Protein AF-A0A832CJ06-F1 (afdb_monomer_lite)

Structure (mmCIF, N/CA/C/O backbone):
data_AF-A0A832CJ06-F1
#
_entry.id   AF-A0A832CJ06-F1
#
loop_
_atom_site.group_PDB
_atom_site.id
_atom_site.type_symbol
_atom_site.label_atom_id
_atom_site.label_alt_id
_atom_site.label_comp_id
_atom_site.label_asym_id
_atom_site.label_entity_id
_atom_site.label_seq_id
_atom_site.pdbx_PDB_ins_code
_atom_site.Cartn_x
_atom_site.Cartn_y
_atom_site.Cartn_z
_atom_site.occupancy
_atom_site.B_iso_or_equiv
_atom_site.auth_seq_id
_atom_site.auth_comp_id
_atom_site.auth_asym_id
_atom_site.auth_atom_id
_atom_site.pdbx_PDB_model_num
ATOM 1 N N . MET A 1 1 ? 10.274 -3.769 10.873 1.00 59.09 1 MET A N 1
ATOM 2 C CA . MET A 1 1 ? 8.999 -3.368 10.229 1.00 59.09 1 MET A CA 1
ATOM 3 C C . MET A 1 1 ? 9.321 -2.898 8.823 1.00 59.09 1 MET A C 1
ATOM 5 O O . MET A 1 1 ? 10.365 -2.281 8.657 1.00 59.09 1 MET A O 1
ATOM 9 N N . SER A 1 2 ? 8.506 -3.242 7.824 1.00 89.38 2 SER A N 1
ATOM 10 C CA . SER A 1 2 ? 8.750 -2.873 6.420 1.00 89.38 2 SER A CA 1
ATOM 11 C C . SER A 1 2 ? 8.004 -1.592 6.036 1.00 89.38 2 SER A C 1
ATOM 13 O O . SER A 1 2 ? 7.052 -1.198 6.711 1.00 89.38 2 SER A O 1
ATOM 15 N N . GLU A 1 3 ? 8.398 -0.973 4.921 1.00 90.94 3 GLU A N 1
ATOM 16 C CA . GLU A 1 3 ? 7.690 0.156 4.296 1.00 90.94 3 GLU A CA 1
ATOM 17 C C . GLU A 1 3 ? 6.182 -0.111 4.134 1.00 90.94 3 GLU A C 1
ATOM 19 O O . GLU A 1 3 ? 5.365 0.771 4.391 1.00 90.94 3 GLU A O 1
ATOM 24 N N . ILE A 1 4 ? 5.813 -1.351 3.795 1.00 94.00 4 ILE A N 1
ATOM 25 C CA . ILE A 1 4 ? 4.423 -1.817 3.661 1.00 94.00 4 ILE A CA 1
ATOM 26 C C . ILE A 1 4 ? 3.669 -1.648 4.986 1.00 94.00 4 ILE A C 1
ATOM 28 O O . ILE A 1 4 ? 2.551 -1.142 5.023 1.00 94.00 4 ILE A O 1
ATOM 32 N N . THR A 1 5 ? 4.291 -2.045 6.101 1.00 94.19 5 THR A N 1
ATOM 33 C CA . THR A 1 5 ? 3.682 -1.916 7.429 1.00 94.19 5 THR A CA 1
ATOM 34 C C . THR A 1 5 ? 3.542 -0.452 7.843 1.00 94.19 5 THR A C 1
ATOM 36 O O . THR A 1 5 ? 2.534 -0.094 8.446 1.00 94.19 5 THR A O 1
ATOM 39 N N . TYR A 1 6 ? 4.516 0.404 7.520 1.00 95.31 6 TYR A N 1
ATOM 40 C CA . TYR A 1 6 ? 4.427 1.835 7.826 1.00 95.31 6 TYR A CA 1
ATOM 41 C C . TYR A 1 6 ? 3.302 2.516 7.043 1.00 95.31 6 TYR A C 1
ATOM 43 O O . TYR A 1 6 ? 2.500 3.227 7.648 1.00 95.31 6 TYR A O 1
ATOM 51 N N . HIS A 1 7 ? 3.179 2.236 5.742 1.00 95.69 7 HIS A N 1
ATOM 52 C CA . HIS A 1 7 ? 2.075 2.749 4.930 1.00 95.69 7 HIS A CA 1
ATOM 53 C C . HIS A 1 7 ? 0.720 2.228 5.415 1.00 95.69 7 HIS A C 1
ATOM 55 O O . HIS A 1 7 ? -0.201 3.021 5.582 1.00 95.69 7 HIS A O 1
ATOM 61 N N . ALA A 1 8 ? 0.602 0.939 5.752 1.00 96.19 8 ALA A N 1
ATOM 62 C CA . ALA A 1 8 ? -0.625 0.380 6.325 1.00 96.19 8 ALA A CA 1
ATOM 63 C C . ALA A 1 8 ? -1.045 1.077 7.630 1.00 96.19 8 ALA A C 1
ATOM 65 O O . ALA A 1 8 ? -2.217 1.413 7.806 1.00 96.19 8 ALA A O 1
ATOM 66 N N . ARG A 1 9 ? -0.092 1.358 8.530 1.00 95.56 9 ARG A N 1
ATOM 67 C CA . ARG A 1 9 ? -0.362 2.084 9.782 1.00 95.56 9 ARG A CA 1
ATOM 68 C C . ARG A 1 9 ? -0.725 3.547 9.544 1.00 95.56 9 ARG A C 1
ATOM 70 O O . ARG A 1 9 ? -1.664 4.036 10.166 1.00 95.56 9 ARG A O 1
ATOM 77 N N . GLY A 1 10 ? -0.017 4.228 8.644 1.00 95.81 10 GLY A N 1
ATOM 78 C CA . GLY A 1 10 ? -0.317 5.612 8.279 1.00 95.81 10 GLY A CA 1
ATOM 79 C C . GLY A 1 10 ? -1.703 5.743 7.650 1.00 95.81 10 GLY A C 1
ATOM 80 O O . GLY A 1 10 ? -2.508 6.562 8.086 1.00 95.81 10 GLY A O 1
ATOM 81 N N . VAL A 1 11 ? -2.028 4.882 6.684 1.00 96.69 11 VAL A N 1
ATOM 82 C CA . VAL A 1 11 ? -3.348 4.859 6.044 1.00 96.69 11 VAL A CA 1
ATOM 83 C C . VAL A 1 11 ? -4.440 4.537 7.057 1.00 96.69 11 VAL A C 1
ATOM 85 O O . VAL A 1 11 ? -5.432 5.251 7.081 1.00 96.69 11 VAL A O 1
ATOM 88 N N . GLN A 1 12 ? -4.253 3.561 7.950 1.00 96.19 12 GLN A N 1
ATOM 89 C CA . GLN A 1 12 ? -5.230 3.280 9.008 1.00 96.19 12 GLN A CA 1
ATOM 90 C C . GLN A 1 12 ? -5.501 4.501 9.899 1.00 96.19 12 GLN A C 1
ATOM 92 O O . GLN A 1 12 ? -6.635 4.701 10.331 1.00 96.19 12 GLN A O 1
ATOM 97 N N . PHE A 1 13 ? -4.474 5.305 10.183 1.00 95.94 13 PHE A N 1
ATOM 98 C CA . PHE A 1 13 ? -4.610 6.511 10.994 1.00 95.94 13 PHE A CA 1
ATOM 99 C C . PHE A 1 13 ? -5.398 7.613 10.269 1.00 95.94 13 PHE A C 1
ATOM 101 O O . PHE A 1 13 ? -6.311 8.195 10.849 1.00 95.94 13 PHE A O 1
ATOM 108 N N . PHE A 1 14 ? -5.086 7.891 8.999 1.00 97.06 14 PHE A N 1
ATOM 109 C CA . PHE A 1 14 ? -5.732 8.976 8.243 1.00 97.06 14 PHE A CA 1
ATOM 110 C C . PHE A 1 14 ? -7.054 8.575 7.569 1.00 97.06 14 PHE A C 1
ATOM 112 O O . PHE A 1 14 ? -7.894 9.433 7.286 1.00 97.06 14 PHE A O 1
ATOM 119 N N . LYS A 1 15 ? -7.222 7.289 7.254 1.00 96.31 15 LYS A N 1
ATOM 120 C CA . LYS A 1 15 ? -8.329 6.695 6.490 1.00 96.31 15 LYS A CA 1
ATOM 121 C C . LYS A 1 15 ? -8.679 5.310 7.068 1.00 96.31 15 LYS A C 1
ATOM 123 O O . LYS A 1 15 ? -8.350 4.292 6.458 1.00 96.31 15 LYS A O 1
ATOM 128 N N . PRO A 1 16 ? -9.373 5.245 8.218 1.00 94.31 16 PRO A N 1
ATOM 129 C CA . PRO A 1 16 ? -9.664 3.981 8.909 1.00 94.31 16 PRO A CA 1
ATOM 130 C C . PRO A 1 16 ? -10.547 3.005 8.109 1.00 94.31 16 PRO A C 1
ATOM 132 O O . PRO A 1 16 ? -10.502 1.795 8.346 1.00 94.31 16 PRO A O 1
ATOM 135 N N . ASP A 1 17 ? -11.310 3.508 7.136 1.00 95.12 17 ASP A N 1
ATOM 136 C CA . ASP A 1 17 ? -12.170 2.701 6.260 1.00 95.12 17 ASP A CA 1
ATOM 137 C C . ASP A 1 17 ? -11.445 2.174 5.013 1.00 95.12 17 ASP A C 1
ATOM 139 O O . ASP A 1 17 ? -12.007 1.398 4.239 1.00 95.12 17 ASP A O 1
ATOM 143 N N . ALA A 1 18 ? -10.185 2.563 4.796 1.00 95.94 18 ALA A N 1
ATOM 144 C CA . ALA A 1 18 ? -9.405 2.040 3.686 1.00 95.94 18 ALA A CA 1
ATOM 145 C C . ALA A 1 18 ? -9.170 0.530 3.855 1.00 95.94 18 ALA A C 1
ATOM 147 O O . ALA A 1 18 ? -8.926 0.028 4.953 1.00 95.94 18 ALA A O 1
ATOM 148 N N . ARG A 1 19 ? -9.250 -0.208 2.745 1.00 96.00 19 ARG A N 1
ATOM 149 C CA . ARG A 1 19 ? -9.016 -1.667 2.694 1.00 96.00 19 ARG A CA 1
ATOM 150 C C . ARG A 1 19 ? -7.945 -2.071 1.682 1.00 96.00 19 ARG A C 1
ATOM 152 O O . ARG A 1 19 ? -7.516 -3.224 1.660 1.00 96.00 19 ARG A O 1
ATOM 159 N N . MET A 1 20 ? -7.501 -1.125 0.859 1.00 96.19 20 MET A N 1
ATOM 160 C CA . MET A 1 20 ? -6.488 -1.318 -0.170 1.00 96.19 20 MET A CA 1
ATOM 161 C C . MET A 1 20 ? -5.632 -0.057 -0.293 1.00 96.19 20 MET A C 1
ATOM 163 O O . MET A 1 20 ? -6.158 1.055 -0.267 1.00 96.19 20 MET A O 1
ATOM 167 N N . ILE A 1 21 ? -4.325 -0.246 -0.450 1.00 96.81 21 ILE A N 1
ATOM 168 C CA . ILE A 1 21 ? -3.350 0.791 -0.792 1.00 96.81 21 ILE A CA 1
ATOM 169 C C . ILE A 1 21 ? -2.763 0.435 -2.151 1.00 96.81 21 ILE A C 1
ATOM 171 O O . ILE A 1 21 ? -2.349 -0.706 -2.350 1.00 96.81 21 ILE A O 1
ATOM 175 N N . ILE A 1 22 ? -2.711 1.405 -3.059 1.00 96.12 22 ILE A N 1
ATOM 176 C CA . ILE A 1 22 ? -1.991 1.297 -4.327 1.00 96.12 22 ILE A CA 1
ATOM 177 C C . ILE A 1 22 ? -0.862 2.322 -4.281 1.00 96.12 22 ILE A C 1
ATOM 179 O O . ILE A 1 22 ? -1.112 3.523 -4.205 1.00 96.12 22 ILE A O 1
ATOM 183 N N . GLU A 1 23 ? 0.373 1.840 -4.296 1.00 94.38 23 GLU A N 1
ATOM 184 C CA . GLU A 1 23 ? 1.584 2.653 -4.278 1.00 94.38 23 GLU A CA 1
ATOM 185 C C . GLU A 1 23 ? 2.250 2.574 -5.652 1.00 94.38 23 GLU A C 1
ATOM 187 O O . GLU A 1 23 ? 2.554 1.487 -6.143 1.00 94.38 23 GLU A O 1
ATOM 192 N N . ILE A 1 24 ? 2.476 3.731 -6.274 1.00 93.69 24 ILE A N 1
ATOM 193 C CA . ILE A 1 24 ? 3.206 3.854 -7.538 1.00 93.69 24 ILE A CA 1
ATOM 194 C C . ILE A 1 24 ? 4.507 4.594 -7.233 1.00 93.69 24 ILE A C 1
ATOM 196 O O . ILE A 1 24 ? 4.519 5.816 -7.096 1.00 93.69 24 ILE A O 1
ATOM 200 N N . GLY A 1 25 ? 5.593 3.845 -7.064 1.00 91.31 25 GLY A N 1
ATOM 201 C CA . GLY A 1 25 ? 6.932 4.388 -6.865 1.00 91.31 25 GLY A CA 1
ATOM 202 C C . GLY A 1 25 ? 7.674 4.565 -8.189 1.00 91.31 25 GLY A C 1
ATOM 203 O O . GLY A 1 25 ? 7.191 4.172 -9.246 1.00 91.31 25 GLY A O 1
ATOM 204 N N . GLY A 1 26 ? 8.883 5.130 -8.144 1.00 90.81 26 GLY A N 1
ATOM 205 C CA . GLY A 1 26 ? 9.720 5.310 -9.340 1.00 90.81 26 GLY A CA 1
ATOM 206 C C . GLY A 1 26 ? 10.336 4.013 -9.882 1.00 90.81 26 GLY A C 1
ATOM 207 O O . GLY A 1 26 ? 10.624 3.920 -11.067 1.00 90.81 26 GLY A O 1
ATOM 208 N N . GLN A 1 27 ? 10.530 3.000 -9.036 1.00 88.88 27 GLN A N 1
ATOM 209 C CA . GLN A 1 27 ? 11.183 1.738 -9.421 1.00 88.88 27 GLN A CA 1
ATOM 210 C C . GLN A 1 27 ? 10.265 0.521 -9.321 1.00 88.88 27 GLN A C 1
ATOM 212 O O . GLN A 1 27 ? 10.504 -0.480 -9.986 1.00 88.88 27 GLN A O 1
ATOM 217 N N . ASN A 1 28 ? 9.219 0.604 -8.505 1.00 91.62 28 A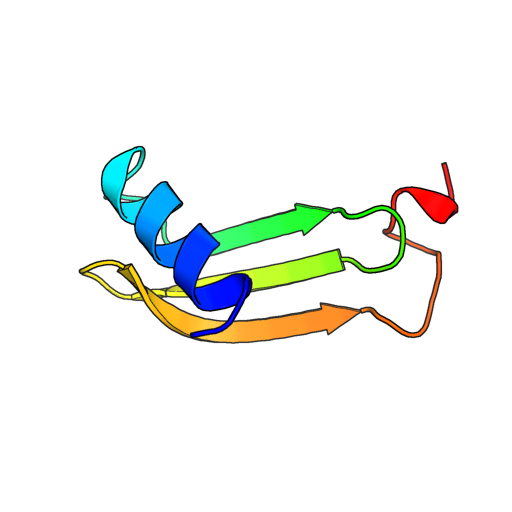SN A N 1
ATOM 218 C CA . ASN A 1 28 ? 8.254 -0.465 -8.312 1.00 91.62 28 ASN A CA 1
ATOM 219 C C . ASN A 1 28 ? 6.852 0.117 -8.116 1.00 91.62 28 ASN A C 1
ATOM 221 O O . ASN A 1 28 ? 6.688 1.302 -7.816 1.00 91.62 28 ASN A O 1
ATOM 225 N N . SER A 1 29 ? 5.849 -0.734 -8.284 1.00 93.81 29 SER A N 1
ATOM 226 C CA . SER A 1 29 ? 4.484 -0.467 -7.842 1.00 93.81 29 SER A CA 1
ATOM 227 C C . SER A 1 29 ? 3.961 -1.620 -7.006 1.00 93.81 29 SER A C 1
ATOM 229 O O . SER A 1 29 ? 4.396 -2.764 -7.145 1.00 93.81 29 SER A O 1
ATOM 231 N N . LYS A 1 30 ? 3.053 -1.314 -6.083 1.00 95.06 30 LYS A N 1
ATOM 232 C CA . LYS A 1 30 ? 2.630 -2.238 -5.035 1.00 95.06 30 LYS A CA 1
ATOM 233 C C . LYS A 1 30 ? 1.154 -2.064 -4.720 1.00 95.06 30 LYS A C 1
ATOM 235 O O . LYS A 1 30 ? 0.655 -0.945 -4.639 1.00 95.06 30 LYS A O 1
ATOM 240 N N . VAL A 1 31 ? 0.468 -3.177 -4.494 1.00 97.00 31 VAL A N 1
ATOM 241 C CA . VAL A 1 31 ? -0.916 -3.209 -4.019 1.00 97.00 31 VAL A CA 1
ATOM 242 C C . VAL A 1 31 ? -0.950 -3.956 -2.698 1.00 97.00 31 VAL A C 1
ATOM 244 O O . VAL A 1 31 ? -0.560 -5.118 -2.631 1.00 97.00 31 VAL A O 1
ATOM 247 N N . THR A 1 32 ? -1.423 -3.290 -1.649 1.00 97.38 32 THR A N 1
ATOM 248 C CA . THR A 1 32 ? -1.487 -3.840 -0.291 1.00 97.38 32 THR A CA 1
ATOM 249 C C . THR A 1 32 ? -2.933 -3.910 0.174 1.00 97.38 32 THR A C 1
ATOM 251 O O . THR A 1 32 ? -3.613 -2.888 0.239 1.00 97.38 32 THR A O 1
ATOM 254 N N . HIS A 1 33 ? -3.400 -5.095 0.556 1.00 97.50 33 HIS A N 1
ATOM 255 C CA . HIS A 1 33 ? -4.664 -5.265 1.265 1.00 97.50 33 HIS A CA 1
ATOM 256 C C . HIS A 1 33 ? -4.458 -5.077 2.766 1.00 97.50 33 HIS A C 1
ATOM 258 O O . HIS A 1 33 ? -3.585 -5.710 3.367 1.00 97.50 33 HIS A O 1
ATOM 264 N N . ILE A 1 34 ? -5.303 -4.251 3.380 1.00 96.12 34 ILE A N 1
ATOM 265 C CA . ILE A 1 34 ? -5.258 -3.959 4.815 1.00 96.12 34 ILE A CA 1
ATOM 266 C C . ILE A 1 34 ? -6.486 -4.563 5.499 1.00 96.12 34 ILE A C 1
ATOM 268 O O . ILE A 1 34 ? -7.610 -4.423 5.014 1.00 96.12 34 ILE A O 1
ATOM 272 N N . ALA A 1 35 ? -6.258 -5.238 6.622 1.00 93.25 35 ALA A N 1
ATOM 273 C CA . ALA A 1 35 ? -7.288 -5.666 7.556 1.00 93.25 35 ALA A CA 1
ATOM 274 C C . ALA A 1 35 ? -7.559 -4.580 8.611 1.00 93.25 35 ALA A C 1
ATOM 276 O O . ALA A 1 35 ? -6.794 -3.620 8.754 1.00 93.25 35 ALA A O 1
ATOM 277 N N . ASP A 1 36 ? -8.635 -4.759 9.377 1.00 89.75 36 ASP A N 1
ATOM 278 C CA . ASP A 1 36 ? -9.006 -3.839 10.451 1.00 89.75 36 ASP A CA 1
ATOM 279 C C . ASP A 1 36 ? -7.853 -3.647 11.451 1.00 89.75 36 ASP A C 1
ATOM 281 O O . ASP A 1 36 ? -7.128 -4.584 11.791 1.00 89.75 36 ASP A O 1
ATOM 285 N N . GLY A 1 37 ? -7.661 -2.410 11.914 1.00 87.38 37 GLY A N 1
ATOM 286 C CA . GLY A 1 37 ? -6.567 -2.063 12.827 1.00 87.38 37 GLY A CA 1
ATOM 287 C C . GLY A 1 37 ? -5.212 -1.824 12.147 1.00 87.38 37 GLY A C 1
ATOM 288 O O . GLY A 1 37 ? -4.205 -1.665 12.842 1.00 87.38 37 GLY A O 1
ATOM 289 N N . GLY A 1 38 ? -5.167 -1.747 10.812 1.00 89.19 38 GLY A N 1
ATOM 290 C CA . GLY A 1 38 ? -3.967 -1.377 10.053 1.00 89.19 38 GLY A CA 1
ATOM 291 C C . GLY A 1 38 ? -2.959 -2.512 9.885 1.00 89.19 38 GLY A C 1
ATOM 292 O O . GLY A 1 38 ? -1.766 -2.256 9.703 1.00 89.19 38 GLY A O 1
ATOM 293 N N . PHE A 1 39 ? -3.416 -3.762 9.992 1.00 94.19 39 PHE A N 1
ATOM 294 C CA . PHE A 1 39 ? -2.592 -4.941 9.741 1.00 94.19 39 PHE A CA 1
ATOM 295 C C . PHE A 1 39 ? -2.581 -5.280 8.252 1.00 94.19 39 PHE A C 1
ATOM 297 O O . PHE A 1 39 ? -3.616 -5.275 7.590 1.00 94.19 39 PHE A O 1
ATOM 304 N N . VAL A 1 40 ? -1.407 -5.604 7.718 1.00 95.62 40 VAL A N 1
ATOM 305 C CA . VAL A 1 40 ? -1.268 -6.039 6.325 1.00 95.62 40 VAL A CA 1
ATOM 306 C C . VAL A 1 40 ? -1.818 -7.458 6.200 1.00 95.62 40 VAL A C 1
ATOM 308 O O . VAL A 1 40 ? -1.355 -8.353 6.904 1.00 95.62 40 VAL A O 1
ATOM 311 N N . ARG A 1 41 ? -2.799 -7.657 5.314 1.00 95.94 41 ARG A N 1
ATOM 312 C CA . ARG A 1 41 ? -3.360 -8.980 5.010 1.00 95.94 41 ARG A CA 1
ATOM 313 C C . ARG A 1 41 ? -2.593 -9.664 3.886 1.00 95.94 41 ARG A C 1
ATOM 315 O O . ARG A 1 41 ? -2.270 -10.837 3.999 1.00 95.94 41 ARG A O 1
ATOM 322 N N . ASP A 1 42 ? -2.359 -8.931 2.804 1.00 96.12 42 ASP A N 1
ATOM 323 C CA . ASP A 1 42 ? -1.689 -9.433 1.606 1.00 96.12 42 ASP A CA 1
ATOM 324 C C . ASP A 1 42 ? -1.059 -8.273 0.830 1.00 96.12 42 ASP A C 1
ATOM 326 O O . ASP A 1 42 ? -1.482 -7.120 0.973 1.00 96.12 42 ASP A O 1
ATOM 330 N N . CYS A 1 43 ? -0.047 -8.569 0.024 1.00 94.94 43 CYS A N 1
ATOM 331 C CA . CYS A 1 43 ? 0.664 -7.586 -0.771 1.00 94.94 43 CYS A CA 1
ATOM 332 C C . CYS A 1 43 ? 1.222 -8.202 -2.058 1.00 94.94 43 CYS A C 1
ATOM 334 O O . CYS A 1 43 ? 1.950 -9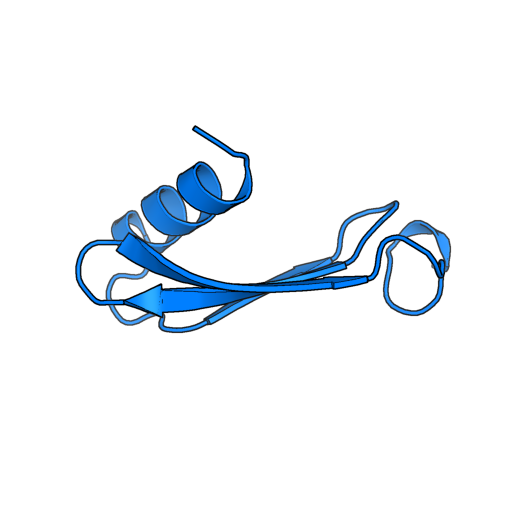.191 -2.018 1.00 94.94 43 CYS A O 1
ATOM 336 N N . ALA A 1 44 ? 0.970 -7.539 -3.186 1.00 95.25 44 ALA A N 1
ATOM 337 C CA . ALA A 1 44 ? 1.584 -7.839 -4.475 1.00 95.25 44 ALA A CA 1
ATOM 338 C C . ALA A 1 44 ? 2.463 -6.666 -4.923 1.00 95.25 44 ALA A C 1
ATOM 340 O O . ALA A 1 44 ? 2.095 -5.507 -4.733 1.00 95.25 44 ALA A O 1
ATOM 341 N N . MET A 1 45 ? 3.617 -6.960 -5.524 1.00 93.62 45 MET A N 1
ATOM 342 C CA . MET A 1 45 ? 4.575 -5.955 -5.986 1.00 93.62 45 MET A CA 1
ATOM 343 C C . MET A 1 45 ? 5.050 -6.276 -7.402 1.00 93.62 45 MET A 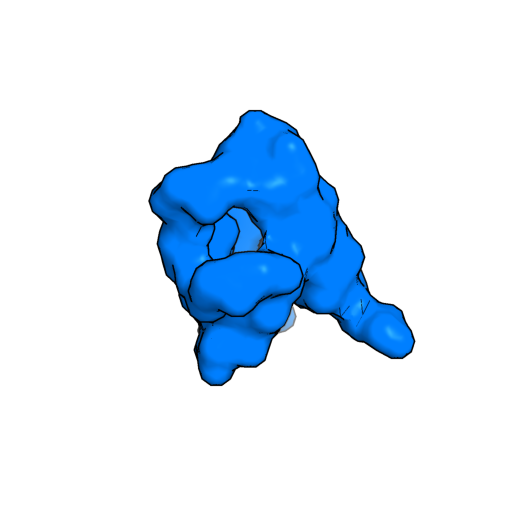C 1
ATOM 345 O O . MET A 1 45 ? 5.305 -7.432 -7.733 1.00 93.62 45 MET A O 1
ATOM 349 N N . ASN A 1 46 ? 5.181 -5.238 -8.221 1.00 90.19 46 ASN A N 1
ATOM 350 C CA . ASN A 1 46 ? 5.869 -5.269 -9.500 1.00 90.19 46 ASN A CA 1
ATOM 351 C C . ASN A 1 46 ? 7.192 -4.510 -9.358 1.00 90.19 46 ASN A C 1
ATOM 353 O O . ASN A 1 46 ? 7.200 -3.282 -9.314 1.00 90.19 46 ASN A O 1
ATOM 357 N N . ASP A 1 47 ? 8.296 -5.247 -9.269 1.00 88.56 47 ASP A N 1
ATOM 358 C CA . ASP A 1 47 ? 9.661 -4.728 -9.113 1.00 88.56 47 ASP A CA 1
ATOM 359 C C . ASP A 1 47 ? 10.589 -5.079 -10.288 1.00 88.56 47 ASP A C 1
ATOM 361 O O . ASP A 1 47 ? 11.750 -4.677 -10.306 1.00 88.56 47 ASP A O 1
ATOM 365 N N . ARG A 1 48 ? 10.093 -5.826 -11.283 1.00 85.38 48 ARG A N 1
ATOM 366 C CA . ARG A 1 48 ? 10.895 -6.298 -12.428 1.00 85.38 48 ARG A CA 1
ATOM 367 C C . ARG A 1 48 ? 10.677 -5.505 -13.706 1.00 85.38 48 ARG A C 1
ATOM 369 O O . ARG A 1 48 ? 11.493 -5.602 -14.618 1.00 85.38 48 ARG A O 1
ATOM 376 N N . CYS A 1 49 ? 9.572 -4.772 -13.808 1.00 86.69 49 CYS A N 1
ATOM 377 C CA . CYS A 1 49 ? 9.209 -4.036 -15.010 1.00 86.69 49 CYS A CA 1
ATOM 378 C C . CYS A 1 49 ? 8.962 -2.564 -14.683 1.00 86.69 49 CYS A C 1
ATOM 380 O O . CYS A 1 49 ? 8.247 -2.253 -13.735 1.00 86.69 49 CYS A O 1
ATOM 382 N N . ALA A 1 50 ? 9.515 -1.667 -15.505 1.00 84.44 50 ALA A N 1
ATOM 383 C CA . ALA A 1 50 ? 9.265 -0.231 -15.391 1.00 84.44 50 ALA A CA 1
ATOM 384 C C . ALA A 1 50 ? 7.807 0.133 -15.723 1.00 84.44 50 A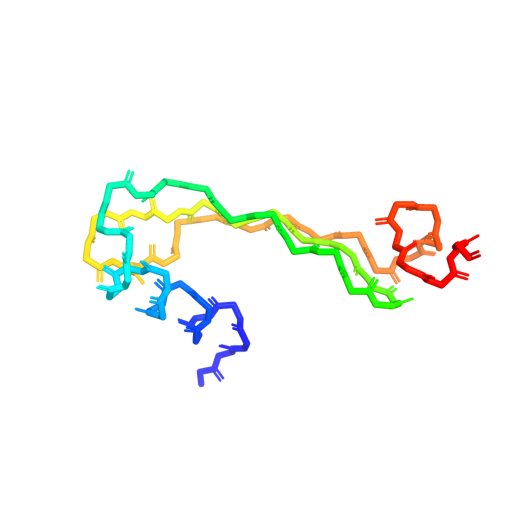LA A C 1
ATOM 386 O O . ALA A 1 50 ? 7.285 1.125 -15.227 1.00 84.44 50 ALA A O 1
ATOM 387 N N . ALA A 1 51 ? 7.122 -0.673 -16.542 1.00 86.31 51 ALA A N 1
ATOM 388 C CA . ALA A 1 51 ? 5.719 -0.436 -16.854 1.00 86.31 51 ALA A CA 1
ATOM 389 C C . ALA A 1 51 ? 4.872 -0.464 -15.571 1.00 86.31 51 ALA A C 1
ATOM 391 O O . ALA A 1 51 ? 4.927 -1.419 -14.794 1.00 86.31 51 ALA A O 1
ATOM 392 N N . GLY A 1 52 ? 4.078 0.587 -15.361 1.00 79.12 52 GLY A N 1
ATOM 393 C CA . GLY A 1 52 ? 3.282 0.750 -14.145 1.00 79.12 52 GLY A CA 1
ATOM 394 C C . GLY A 1 52 ? 4.069 1.281 -12.944 1.00 79.12 52 GLY A C 1
ATOM 395 O O . GLY A 1 52 ? 3.576 1.174 -11.823 1.00 79.12 52 GLY A O 1
ATOM 396 N N . THR A 1 53 ? 5.262 1.840 -13.158 1.00 89.06 53 THR A N 1
ATOM 397 C CA . THR A 1 53 ? 6.028 2.615 -12.172 1.00 89.06 53 THR A CA 1
ATOM 398 C C . THR A 1 53 ? 6.292 4.020 -12.718 1.00 89.06 53 THR A C 1
ATOM 400 O O . THR A 1 53 ? 6.144 4.283 -13.912 1.00 89.06 53 THR A O 1
ATOM 403 N N . GLY A 1 54 ? 6.686 4.944 -11.847 1.00 85.31 54 GLY A N 1
ATOM 404 C CA . GLY A 1 54 ? 7.054 6.303 -12.231 1.00 85.31 54 GLY A CA 1
ATOM 405 C C . GLY A 1 54 ? 8.319 6.385 -13.087 1.00 85.31 54 GLY A C 1
ATOM 406 O O . GLY A 1 54 ? 8.507 7.391 -13.746 1.00 85.31 54 GLY A O 1
ATOM 407 N N . GLY A 1 55 ? 9.164 5.350 -13.124 1.00 85.00 55 GLY A N 1
ATOM 408 C CA . GLY A 1 55 ? 10.357 5.320 -13.979 1.00 85.00 55 GLY A CA 1
ATOM 409 C C . GLY A 1 55 ? 10.053 5.114 -15.466 1.00 85.00 55 GLY A C 1
ATOM 410 O O . GLY A 1 55 ? 10.952 5.236 -16.291 1.00 85.00 55 GLY A O 1
ATOM 411 N N . PHE A 1 56 ? 8.807 4.774 -15.806 1.00 85.25 56 PHE A N 1
ATOM 412 C CA . PHE A 1 56 ? 8.319 4.729 -17.184 1.00 85.25 56 PHE A CA 1
ATOM 413 C C . PHE A 1 56 ? 7.771 6.078 -17.675 1.00 85.25 56 PHE A C 1
ATOM 415 O O . PHE A 1 56 ? 7.714 6.290 -18.885 1.00 85.25 56 PHE A O 1
ATOM 422 N N . LEU A 1 57 ? 7.332 6.943 -16.751 1.00 69.88 57 LEU A N 1
ATOM 423 C CA . LEU A 1 57 ? 6.782 8.272 -17.040 1.00 69.88 57 LEU A CA 1
ATOM 424 C C . LEU A 1 57 ? 7.90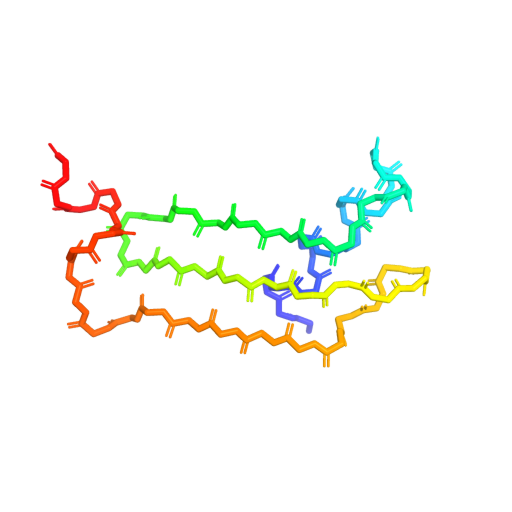6 9.283 -17.285 1.00 69.88 57 LEU A C 1
ATOM 426 O O . LEU A 1 57 ? 7.707 10.141 -18.172 1.00 69.88 57 LEU A O 1
#

Secondary structure (DSSP, 8-state):
--HHHHHHHHHHHH-TT--EEEEE-SS-EEEEEEETTTEEEEEEEE-S-STTSGGG-

pLDDT: mean 91.7, std 6.74, range [59.09, 97.5]

Sequence (57 aa):
MSEITYHARGVQFFK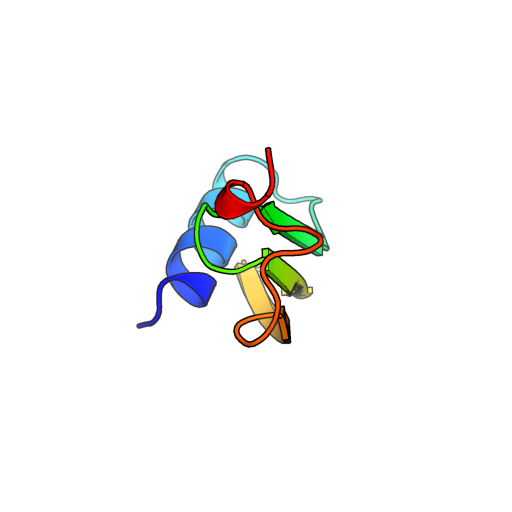PDARMIIEIGGQNSKVTHIADGGFVRDCAMNDRCAAGTGGFL

Radius of gyration: 11.8 Å; chains: 1; bounding box: 23×18×30 Å

Foldseek 3Di:
DDPLLVVLQVCCVVPVPDQWDWDAALQKIKIFGADHPSHTPDMDMDRPDRVRHNVVD